Protein 1SRV (pdb70)

Radius of gyration: 13.56 Å; Cα contacts (8 Å, |Δi|>4): 336; chains: 1; bounding box: 35×34×30 Å

CATH classification: 3.50.7.10

Structure (mmCIF, N/CA/C/O backbone):
data_1SRV
#
_entry.id   1SRV
#
_cell.length_a   63.470
_cell.length_b   65.960
_cell.length_c   75.030
_cell.angle_alpha   90.00
_cell.angle_beta   90.00
_cell.angle_gamma   90.00
#
_symmetry.space_group_name_H-M   'C 2 2 21'
#
loop_
_entity.id
_entity.type
_entity.pdbx_description
1 polymer 'PROTEIN (GROEL (HSP60 CLASS))'
2 water water
#
loop_
_atom_site.group_PDB
_atom_site.id
_atom_site.type_symbol
_atom_site.label_atom_id
_atom_site.label_alt_id
_atom_site.label_comp_id
_atom_site.label_asym_id
_atom_site.label_entity_id
_atom_site.label_seq_id
_atom_site.pdbx_PDB_ins_code
_atom_site.Cartn_x
_atom_site.Cartn_y
_atom_site.Cartn_z
_atom_site.occupancy
_atom_site.B_iso_or_equiv
_atom_site.auth_seq_id
_atom_site.auth_comp_id
_atom_site.auth_asym_id
_atom_site.auth_atom_id
_atom_site.pdbx_PDB_model_num
ATOM 1 N N . GLY A 1 1 ? 12.080 3.085 40.827 1.00 43.40 192 GLY A N 1
ATOM 2 C CA . GLY A 1 1 ? 12.538 3.580 39.532 1.00 42.48 192 GLY A CA 1
ATOM 3 C C . GLY A 1 1 ? 12.174 2.622 38.449 1.00 40.55 192 GLY A C 1
ATOM 4 O O . GLY A 1 1 ? 11.895 1.458 38.716 1.00 39.35 192 GLY A O 1
ATOM 5 N N . TYR A 1 2 ? 12.027 3.075 37.203 1.00 37.53 193 TYR A N 1
ATOM 6 C CA . TYR A 1 2 ? 11.721 2.259 36.049 1.00 34.18 193 TYR A CA 1
ATOM 7 C C . TYR A 1 2 ? 13.046 2.013 35.324 1.00 38.17 193 TYR A C 1
ATOM 8 O O . TYR A 1 2 ? 13.750 2.966 34.954 1.00 41.10 193 TYR A O 1
ATOM 17 N N . GLN A 1 3 ? 13.420 0.782 35.097 1.00 32.37 194 GLN A N 1
ATOM 18 C CA . GLN A 1 3 ? 14.668 0.440 34.444 1.00 32.32 194 GLN A CA 1
ATOM 19 C C . GLN A 1 3 ? 14.421 -0.322 33.200 1.00 34.54 194 GLN A C 1
ATOM 20 O O . GLN A 1 3 ? 13.481 -1.120 33.102 1.00 38.12 194 GLN A O 1
ATOM 26 N N . PHE A 1 4 ? 15.311 -0.192 32.206 1.00 33.09 195 PHE A N 1
ATOM 27 C CA . PHE A 1 4 ? 15.296 -0.981 31.008 1.00 33.06 195 PHE A CA 1
ATOM 28 C C . PHE A 1 4 ? 16.713 -1.208 30.515 1.00 32.87 195 PHE A C 1
ATOM 29 O O . PHE A 1 4 ? 17.630 -0.463 30.811 1.00 35.62 195 PHE A O 1
ATOM 37 N N . ASP A 1 5 ? 16.933 -2.284 29.798 1.00 35.73 196 ASP A N 1
ATOM 38 C CA . ASP A 1 5 ? 18.247 -2.765 29.491 1.00 36.55 196 ASP A CA 1
ATOM 39 C C . ASP A 1 5 ? 18.829 -2.273 28.172 1.00 35.37 196 ASP A C 1
ATOM 40 O O . ASP A 1 5 ? 19.401 -3.047 27.431 1.00 37.62 196 ASP A O 1
ATOM 49 N N . LYS A 1 6 ? 18.779 -0.941 27.961 1.00 34.04 197 LYS A N 1
ATOM 50 C CA . LYS A 1 6 ? 19.538 -0.373 26.847 1.00 36.50 197 LYS A CA 1
ATOM 51 C C . LYS A 1 6 ? 20.260 0.867 27.454 1.00 31.23 197 LYS A C 1
ATOM 52 O O . LYS A 1 6 ? 19.654 1.536 28.277 1.00 33.71 197 LYS A O 1
ATOM 58 N N . GLY A 1 7 ? 21.502 1.068 27.046 1.00 31.25 198 GLY A N 1
ATOM 59 C CA . GLY A 1 7 ? 22.264 2.183 27.576 1.00 32.88 198 GLY A CA 1
ATOM 60 C C . GLY A 1 7 ? 22.520 3.281 26.532 1.00 33.87 198 GLY A C 1
ATOM 61 O O . GLY A 1 7 ? 21.829 3.228 25.516 1.00 31.70 198 GLY A O 1
ATOM 62 N N . TYR A 1 8 ? 23.534 4.103 26.816 1.00 30.18 199 TYR A N 1
ATOM 63 C CA . TYR A 1 8 ? 23.716 5.222 25.860 1.00 30.34 199 TYR A CA 1
ATOM 64 C C . TYR A 1 8 ? 24.210 4.758 24.555 1.00 30.15 199 TYR A C 1
ATOM 65 O O . TYR A 1 8 ? 24.952 3.790 24.323 1.00 30.26 199 TYR A O 1
ATOM 74 N N . ILE A 1 9 ? 23.700 5.444 23.501 1.00 28.29 200 ILE A N 1
ATOM 75 C CA . ILE A 1 9 ? 24.088 5.035 22.118 1.00 28.62 200 ILE A CA 1
ATOM 76 C C . ILE A 1 9 ? 25.549 5.402 21.848 1.00 31.90 200 ILE A C 1
ATOM 77 O O . ILE A 1 9 ? 26.183 4.695 21.055 1.00 36.30 200 ILE A O 1
ATOM 82 N N . SER A 1 10 ? 25.971 6.512 22.436 1.00 30.14 201 SER A N 1
ATOM 83 C CA . SER A 1 10 ? 27.364 6.960 22.300 1.00 33.04 201 SER A CA 1
ATOM 84 C C . SER A 1 10 ? 27.940 7.234 23.652 1.00 30.45 201 SER A C 1
ATOM 85 O O . SER A 1 10 ? 27.375 7.899 24.520 1.00 31.90 201 SER A O 1
ATOM 88 N N . PRO A 1 11 ? 29.199 6.844 23.879 1.00 35.84 202 PRO A N 1
ATOM 89 C CA . PRO A 1 11 ? 29.886 7.178 25.104 1.00 34.47 202 PRO A CA 1
ATOM 90 C C . PRO A 1 11 ? 30.216 8.638 25.201 1.00 33.43 202 PRO A C 1
ATOM 91 O O . PRO A 1 11 ? 30.440 9.126 26.338 1.00 38.22 202 PRO A O 1
ATOM 95 N N . TYR A 1 12 ? 30.037 9.444 24.125 1.00 35.23 203 TYR A N 1
ATOM 96 C CA . TYR A 1 12 ? 30.192 10.890 24.304 1.00 33.94 203 TYR A CA 1
ATOM 97 C C . TYR A 1 12 ? 29.137 11.523 25.156 1.00 34.49 203 TYR A C 1
ATOM 98 O O . TYR A 1 12 ? 29.152 12.692 25.501 1.00 38.69 203 TYR A O 1
ATOM 107 N N . PHE A 1 13 ? 28.031 10.787 25.444 1.00 30.39 204 PHE A N 1
ATOM 108 C CA . PHE A 1 13 ? 26.950 11.247 26.248 1.00 30.22 204 PHE A CA 1
ATOM 109 C C . PHE A 1 13 ? 27.267 11.165 27.775 1.00 31.09 204 PHE A C 1
ATOM 110 O O . PHE A 1 13 ? 26.486 11.677 28.529 1.00 35.23 204 PHE A O 1
ATOM 118 N N . VAL A 1 14 ? 28.346 10.464 28.072 1.00 34.28 205 VAL A N 1
ATOM 119 C CA . VAL A 1 14 ? 28.686 10.409 29.542 1.00 36.42 205 VAL A CA 1
ATOM 120 C C . VAL A 1 14 ? 28.910 11.768 30.085 1.00 38.65 205 VAL A C 1
ATOM 121 O O . VAL A 1 14 ? 29.441 12.671 29.454 1.00 40.00 205 VAL A O 1
ATOM 125 N N . THR A 1 15 ? 28.563 11.959 31.321 1.00 35.60 206 THR A N 1
ATOM 126 C CA . THR A 1 15 ? 28.587 13.168 32.134 1.00 42.57 206 THR A CA 1
ATOM 127 C C . THR A 1 15 ? 29.601 13.006 33.298 1.00 45.43 206 THR A C 1
ATOM 128 O O . THR A 1 15 ? 30.119 14.035 33.741 1.00 46.41 206 THR A O 1
ATOM 132 N N . ASN A 1 16 ? 29.867 11.778 33.667 1.00 45.37 207 ASN A N 1
ATOM 133 C CA . ASN A 1 16 ? 30.801 11.406 34.746 1.00 47.78 207 ASN A CA 1
ATOM 134 C C . ASN A 1 16 ? 31.654 10.242 34.281 1.00 44.05 207 ASN A C 1
ATOM 135 O O . ASN A 1 16 ? 31.385 9.050 34.173 1.00 49.99 207 ASN A O 1
ATOM 140 N N . PRO A 1 17 ? 32.808 10.624 33.768 1.00 51.47 208 PRO A N 1
ATOM 141 C CA . PRO A 1 17 ? 33.823 9.690 33.311 1.00 55.83 208 PRO A CA 1
ATOM 142 C C . PRO A 1 17 ? 34.403 8.899 34.491 1.00 59.43 208 PRO A C 1
ATOM 143 O O . PRO A 1 17 ? 34.983 7.863 34.162 1.00 63.28 208 PRO A O 1
ATOM 147 N N . GLU A 1 18 ? 34.073 9.228 35.748 1.00 62.67 209 GLU A N 1
ATOM 148 C CA . GLU A 1 18 ? 34.648 8.365 36.805 1.00 67.51 209 GLU A CA 1
ATOM 149 C C . GLU A 1 18 ? 33.822 7.072 36.719 1.00 66.09 209 GLU A C 1
ATOM 150 O O . GLU A 1 18 ? 34.345 5.984 36.529 1.00 65.59 209 GLU A O 1
ATOM 156 N N . THR A 1 19 ? 32.515 7.289 36.745 1.00 62.87 210 THR A N 1
ATOM 157 C CA . THR A 1 19 ? 31.492 6.264 36.685 1.00 60.38 210 THR A CA 1
ATOM 158 C C . THR A 1 19 ? 31.098 5.814 35.284 1.00 55.01 210 THR A C 1
ATOM 159 O O . THR A 1 19 ? 30.585 4.695 35.097 1.00 51.74 210 THR A O 1
ATOM 163 N N . MET A 1 20 ? 31.481 6.541 34.248 1.00 46.78 211 MET A N 1
ATOM 164 C CA . MET A 1 20 ? 31.075 6.217 32.879 1.00 46.72 211 MET A CA 1
ATOM 165 C C . MET A 1 20 ? 29.543 6.176 32.792 1.00 40.95 211 MET A C 1
ATOM 166 O O . MET A 1 20 ? 28.957 5.271 32.217 1.00 45.14 211 MET A O 1
ATOM 171 N N . GLU A 1 21 ? 28.888 7.100 33.483 1.00 42.69 212 GLU A N 1
ATOM 172 C CA . GLU A 1 21 ? 27.451 7.220 33.482 1.00 40.44 212 GLU A CA 1
ATOM 173 C C . GLU A 1 21 ? 27.042 8.591 32.918 1.00 39.68 212 GLU A C 1
ATOM 174 O O . GLU A 1 21 ? 27.795 9.555 32.994 1.00 41.39 212 GLU A O 1
ATOM 180 N N . ALA A 1 22 ? 25.831 8.668 32.435 1.00 36.30 213 ALA A N 1
ATOM 181 C CA . ALA A 1 22 ? 25.206 9.956 32.156 1.00 37.33 213 ALA A CA 1
ATOM 182 C C . ALA A 1 22 ? 24.091 10.156 33.135 1.00 37.86 213 ALA A C 1
ATOM 183 O O . ALA A 1 22 ? 23.234 9.269 33.261 1.00 40.95 213 ALA A O 1
ATOM 185 N N . VAL A 1 23 ? 24.067 11.242 33.866 1.00 35.31 214 VAL A N 1
ATOM 186 C CA . VAL A 1 23 ? 23.056 11.590 34.811 1.00 37.62 214 VAL A CA 1
ATOM 187 C C . VAL A 1 23 ? 22.415 12.909 34.475 1.00 38.95 214 VAL A C 1
ATOM 188 O O . VAL A 1 23 ? 23.069 13.922 34.189 1.00 40.01 214 VAL A O 1
ATOM 192 N N . LEU A 1 24 ? 21.140 12.850 34.148 1.00 37.53 215 LEU A N 1
ATOM 193 C CA . LEU A 1 24 ? 20.361 14.000 33.723 1.00 39.08 215 LEU A CA 1
ATOM 194 C C . LEU A 1 24 ? 19.355 14.284 34.835 1.00 39.69 215 LEU A C 1
ATOM 195 O O . LEU A 1 24 ? 18.598 13.388 35.223 1.00 42.16 215 LEU A O 1
ATOM 204 N N . GLU A 1 25 ? 19.351 15.522 35.298 1.00 38.36 216 GLU A N 1
ATOM 205 C CA . GLU A 1 25 ? 18.304 15.885 36.268 1.00 39.19 216 GLU A CA 1
ATOM 206 C C . GLU A 1 25 ? 17.332 16.870 35.698 1.00 35.38 216 GLU A C 1
ATOM 207 O O . GLU A 1 25 ? 17.628 17.842 34.938 1.00 38.96 216 GLU A O 1
ATOM 213 N N . ASP A 1 26 ? 16.074 16.714 36.043 1.00 35.81 217 ASP A N 1
ATOM 214 C CA . ASP A 1 26 ? 14.899 17.452 35.692 1.00 39.08 217 ASP A CA 1
ATOM 215 C C . ASP A 1 26 ? 14.794 17.519 34.159 1.00 40.81 217 ASP A C 1
ATOM 216 O O . ASP A 1 26 ? 14.740 18.540 33.498 1.00 38.11 217 ASP A O 1
ATOM 221 N N . ALA A 1 27 ? 14.910 16.299 33.622 1.00 36.25 218 ALA A N 1
ATOM 222 C CA . ALA A 1 27 ? 15.005 16.112 32.171 1.00 33.71 218 ALA A CA 1
ATOM 223 C C . ALA A 1 27 ? 13.687 15.957 31.445 1.00 34.35 218 ALA A C 1
ATOM 224 O O . ALA A 1 27 ? 12.678 15.498 31.997 1.00 37.64 218 ALA A O 1
ATOM 226 N N . PHE A 1 28 ? 13.632 16.415 30.204 1.00 30.42 219 PHE A N 1
ATOM 227 C CA . PHE A 1 28 ? 12.513 16.095 29.325 1.00 28.82 219 PHE A CA 1
ATOM 228 C C . PHE A 1 28 ? 12.860 14.722 28.690 1.00 28.29 219 PHE A C 1
ATOM 229 O O . PHE A 1 28 ? 14.038 14.462 28.510 1.00 32.27 219 PHE A O 1
ATOM 237 N N . ILE A 1 29 ? 11.808 14.062 28.253 1.00 28.30 220 ILE A N 1
ATOM 238 C CA . ILE A 1 29 ? 11.911 12.729 27.655 1.00 28.81 220 ILE A CA 1
ATOM 239 C C . ILE A 1 29 ? 11.134 12.732 26.345 1.00 26.17 220 ILE A C 1
ATOM 240 O O . ILE A 1 29 ? 9.922 12.914 26.273 1.00 29.57 220 ILE A O 1
ATOM 245 N N . LEU A 1 30 ? 11.900 12.515 25.239 1.00 24.52 221 LEU A N 1
ATOM 246 C CA . LEU A 1 30 ? 11.288 12.440 23.897 1.00 24.76 221 LEU A CA 1
ATOM 247 C C . LEU A 1 30 ? 11.211 10.959 23.562 1.00 26.95 221 LEU A C 1
ATOM 248 O O . LEU A 1 30 ? 12.254 10.329 23.498 1.00 26.17 221 LEU A O 1
ATOM 253 N N . ILE A 1 31 ? 10.059 10.430 23.238 1.00 25.66 222 ILE A N 1
ATOM 254 C CA . ILE A 1 31 ? 9.849 9.007 22.982 1.00 24.58 222 ILE A CA 1
ATOM 255 C C . ILE A 1 31 ? 9.358 8.861 21.537 1.00 28.56 222 ILE A C 1
ATOM 256 O O . ILE A 1 31 ? 8.282 9.344 21.175 1.00 29.51 222 ILE A O 1
ATOM 261 N N . VAL A 1 32 ? 10.208 8.338 20.721 1.00 28.03 223 VAL A N 1
ATOM 262 C CA . VAL A 1 32 ? 9.994 8.296 19.263 1.00 31.19 223 VAL A CA 1
ATOM 263 C C . VAL A 1 32 ? 10.012 6.877 18.790 1.00 33.61 223 VAL A C 1
ATOM 264 O O . VAL A 1 32 ? 10.963 6.084 19.030 1.00 32.21 223 VAL A O 1
ATOM 271 N N . GLU A 1 33 ? 8.958 6.455 18.044 1.00 28.82 224 GLU A N 1
ATOM 272 C CA . GLU A 1 33 ? 8.952 5.041 17.694 1.00 28.88 224 GLU A CA 1
ATOM 273 C C . GLU A 1 33 ? 9.932 4.743 16.598 1.00 37.61 224 GLU A C 1
ATOM 274 O O . GLU A 1 33 ? 10.593 3.661 16.633 1.00 44.48 224 GLU A O 1
ATOM 285 N N . LYS A 1 34 ? 10.186 5.574 15.645 1.00 34.05 225 LYS A N 1
ATOM 286 C CA . LYS A 1 34 ? 11.052 5.390 14.490 1.00 34.81 225 LYS A CA 1
ATOM 287 C C . LYS A 1 34 ? 12.533 5.600 14.633 1.00 39.44 225 LYS A C 1
ATOM 288 O O . LYS A 1 34 ? 12.988 5.951 15.726 1.00 35.45 225 LYS A O 1
ATOM 294 N N . LYS A 1 35 ? 13.267 5.228 13.553 1.00 32.90 226 LYS A N 1
ATOM 295 C CA . LYS A 1 35 ? 14.695 5.459 13.551 1.00 34.84 226 LYS A CA 1
ATOM 296 C C . LYS A 1 35 ? 14.959 6.909 13.192 1.00 39.13 226 LYS A C 1
ATOM 297 O O . LYS A 1 35 ? 14.358 7.423 12.245 1.00 40.37 226 LYS A O 1
ATOM 303 N N . VAL A 1 36 ? 15.764 7.623 13.946 1.00 33.07 227 VAL A N 1
ATOM 304 C CA . VAL A 1 36 ? 16.037 9.011 13.623 1.00 33.29 227 VAL A CA 1
ATOM 305 C C . VAL A 1 36 ? 17.402 9.128 12.930 1.00 36.11 227 VAL A C 1
ATOM 306 O O . VAL A 1 36 ? 18.397 8.917 13.554 1.00 33.97 227 VAL A O 1
ATOM 310 N N . SER A 1 37 ? 17.426 9.663 11.708 1.00 36.90 228 SER A N 1
ATOM 311 C CA . SER A 1 37 ? 18.623 9.711 10.907 1.00 37.33 228 SER A CA 1
ATOM 312 C C . SER A 1 37 ? 18.887 11.096 10.303 1.00 44.19 228 SER A C 1
ATOM 313 O O . SER A 1 37 ? 19.989 11.608 10.257 1.00 43.41 228 SER A O 1
ATOM 316 N N . ASN A 1 38 ? 17.798 11.774 9.992 1.00 44.13 229 ASN A N 1
ATOM 317 C CA . ASN A 1 38 ? 17.886 13.085 9.362 1.00 44.37 229 ASN A CA 1
ATOM 318 C C . ASN A 1 38 ? 17.767 14.169 10.396 1.00 42.21 229 ASN A C 1
ATOM 319 O O . ASN A 1 38 ? 16.717 14.277 11.042 1.00 45.47 229 ASN A O 1
ATOM 324 N N . VAL A 1 39 ? 18.717 15.055 10.433 1.00 39.46 230 VAL A N 1
ATOM 325 C CA . VAL A 1 39 ? 18.789 16.203 11.305 1.00 40.46 230 VAL A CA 1
ATOM 326 C C . VAL A 1 39 ? 17.568 17.066 11.245 1.00 37.97 230 VAL A C 1
ATOM 327 O O . VAL A 1 39 ? 17.100 17.684 12.197 1.00 38.36 230 VAL A O 1
ATOM 331 N N . ARG A 1 40 ? 17.083 17.283 9.988 1.00 37.48 231 ARG A N 1
ATOM 332 C CA . ARG A 1 40 ? 15.992 18.237 9.816 1.00 38.29 231 ARG A CA 1
ATOM 333 C C . ARG A 1 40 ? 14.717 17.957 10.586 1.00 36.11 231 ARG A C 1
ATOM 334 O O . ARG A 1 40 ? 14.107 18.885 11.087 1.00 38.53 231 ARG A O 1
ATOM 342 N N . GLU A 1 41 ? 14.317 16.705 10.755 1.00 38.38 232 GLU A N 1
ATOM 343 C CA . GLU A 1 41 ? 13.105 16.508 11.552 1.00 42.68 232 GLU A CA 1
ATOM 344 C C . GLU A 1 41 ? 13.372 16.526 13.059 1.00 37.54 232 GLU A C 1
ATOM 345 O O . GLU A 1 41 ? 12.361 16.677 13.736 1.00 40.39 232 GLU A O 1
ATOM 351 N N . LEU A 1 42 ? 14.602 16.565 13.495 1.00 34.83 233 LEU A N 1
ATOM 352 C CA . LEU A 1 42 ? 14.886 16.712 14.941 1.00 34.30 233 LEU A CA 1
ATOM 353 C C . LEU A 1 42 ? 15.101 18.136 15.372 1.00 38.03 233 LEU A C 1
ATOM 354 O O . LEU A 1 42 ? 14.822 18.504 16.524 1.00 35.02 233 LEU A O 1
ATOM 363 N N . LEU A 1 43 ? 15.599 19.038 14.462 1.00 35.97 234 LEU A N 1
ATOM 364 C CA . LEU A 1 43 ? 15.819 20.405 14.858 1.00 36.49 234 LEU A CA 1
ATOM 365 C C . LEU A 1 43 ? 14.734 21.151 15.568 1.00 36.10 234 LEU A C 1
ATOM 366 O O . LEU A 1 43 ? 15.012 21.821 16.590 1.00 36.50 234 LEU A O 1
ATOM 371 N N . PRO A 1 44 ? 13.465 21.115 15.178 1.00 36.71 235 PRO A N 1
ATOM 372 C CA . PRO A 1 44 ? 12.389 21.857 15.769 1.00 34.01 235 PRO A CA 1
ATOM 373 C C . PRO A 1 44 ? 12.258 21.602 17.255 1.00 36.92 235 PRO A C 1
ATOM 374 O O . PRO A 1 44 ? 12.125 22.506 18.077 1.00 37.67 235 PRO A O 1
ATOM 378 N N . ILE A 1 45 ? 12.238 20.293 17.601 1.00 36.53 236 ILE A N 1
ATOM 379 C CA . ILE A 1 45 ? 12.080 19.977 19.043 1.00 32.36 236 ILE A CA 1
ATOM 380 C C . ILE A 1 45 ? 13.384 20.322 19.733 1.00 32.08 236 ILE A C 1
ATOM 381 O O . ILE A 1 45 ? 13.292 20.805 20.882 1.00 35.63 236 ILE A O 1
ATOM 386 N N . LEU A 1 46 ? 14.576 20.145 19.213 1.00 32.88 237 LEU A N 1
ATOM 387 C CA . LEU A 1 46 ? 15.823 20.577 19.860 1.00 32.01 237 LEU A CA 1
ATOM 388 C C . LEU A 1 46 ? 15.886 22.082 20.120 1.00 34.94 237 LEU A C 1
ATOM 389 O O . LEU A 1 46 ? 16.320 22.558 21.191 1.00 37.88 237 LEU A O 1
ATOM 394 N N . GLU A 1 47 ? 15.386 22.874 19.166 1.00 34.59 238 GLU A N 1
ATOM 395 C CA . GLU A 1 47 ? 15.306 24.324 19.359 1.00 39.36 238 GLU A CA 1
ATOM 396 C C . GLU A 1 47 ? 14.458 24.699 20.555 1.00 39.04 238 GLU A C 1
ATOM 397 O O . GLU A 1 47 ? 14.761 25.553 21.394 1.00 41.75 238 GLU A O 1
ATOM 403 N N . GLN A 1 48 ? 13.324 24.021 20.667 1.00 36.44 239 GLN A N 1
ATOM 404 C CA . GLN A 1 48 ? 12.370 24.278 21.765 1.00 36.12 239 GLN A CA 1
ATOM 405 C C . GLN A 1 48 ? 12.981 23.911 23.097 1.00 39.34 239 GLN A C 1
ATOM 406 O O . GLN A 1 48 ? 12.794 24.636 24.078 1.00 41.11 239 GLN A O 1
ATOM 412 N N . VAL A 1 49 ? 13.707 22.760 23.116 1.00 35.92 240 VAL A N 1
ATOM 413 C CA . VAL A 1 49 ? 14.255 22.399 24.421 1.00 34.68 240 VAL A CA 1
ATOM 414 C C . VAL A 1 49 ? 15.456 23.292 24.762 1.00 33.70 240 VAL A C 1
ATOM 415 O O . VAL A 1 49 ? 15.706 23.495 25.933 1.00 37.29 240 VAL A O 1
ATOM 419 N N . ALA A 1 50 ? 16.236 23.633 23.725 1.00 37.07 241 ALA A N 1
ATOM 420 C CA . ALA A 1 50 ? 17.402 24.497 23.974 1.00 39.95 241 ALA A CA 1
ATOM 421 C C . ALA A 1 50 ? 16.958 25.771 24.712 1.00 43.01 241 ALA A C 1
ATOM 422 O O . ALA A 1 50 ? 17.743 26.228 25.535 1.00 47.57 241 ALA A O 1
ATOM 424 N N . GLN A 1 51 ? 15.796 26.314 24.383 1.00 42.83 242 GLN A N 1
ATOM 425 C CA . GLN A 1 51 ? 15.506 27.603 25.076 1.00 48.61 242 GLN A CA 1
ATOM 426 C C . GLN A 1 51 ? 15.142 27.401 26.521 1.00 47.63 242 GLN A C 1
ATOM 427 O O . GLN A 1 51 ? 15.039 28.369 27.300 1.00 49.13 242 GLN A O 1
ATOM 433 N N . THR A 1 52 ? 14.847 26.178 26.962 1.00 40.96 243 THR A N 1
ATOM 434 C CA . THR A 1 52 ? 14.449 25.877 28.311 1.00 38.88 243 THR A CA 1
ATOM 435 C C . THR A 1 52 ? 15.669 25.688 29.168 1.00 40.83 243 THR A C 1
ATOM 436 O O . THR A 1 52 ? 15.502 25.782 30.391 1.00 44.37 243 THR A O 1
ATOM 440 N N . GLY A 1 53 ? 16.828 25.388 28.622 1.00 43.48 244 GLY A N 1
ATOM 441 C CA . GLY A 1 53 ? 17.990 25.027 29.402 1.00 44.75 244 GLY A CA 1
ATOM 442 C C . GLY A 1 53 ? 17.981 23.705 30.145 1.00 44.78 244 GLY A C 1
ATOM 443 O O . GLY A 1 53 ? 18.825 23.438 31.021 1.00 47.50 244 GLY A O 1
ATOM 444 N N . LYS A 1 54 ? 16.968 22.884 29.934 1.00 38.09 245 LYS A N 1
ATOM 445 C CA . LYS A 1 54 ? 16.882 21.588 30.648 1.00 39.22 245 LYS A CA 1
ATOM 446 C C . LYS A 1 54 ? 17.379 20.461 29.735 1.00 35.38 245 LYS A C 1
ATOM 447 O O . LYS A 1 54 ? 17.500 20.644 28.527 1.00 36.52 245 LYS A O 1
ATOM 453 N N . PRO A 1 55 ? 17.777 19.382 30.362 1.00 35.83 246 PRO A N 1
ATOM 454 C CA . PRO A 1 55 ? 18.381 18.233 29.670 1.00 30.87 246 PRO A CA 1
ATOM 455 C C . PRO A 1 55 ? 17.234 17.565 28.931 1.00 29.23 246 PRO A C 1
ATOM 456 O O . PRO A 1 55 ? 16.064 17.603 29.277 1.00 33.17 246 PRO A O 1
ATOM 460 N N . LEU A 1 56 ? 17.711 16.688 28.034 1.00 28.04 247 LEU A N 1
ATOM 461 C CA . LEU A 1 56 ? 16.783 15.895 27.208 1.00 28.46 247 LEU A CA 1
ATOM 462 C C . LEU A 1 56 ? 17.380 14.509 26.997 1.00 26.96 247 LEU A C 1
ATOM 463 O O . LEU A 1 56 ? 18.509 14.312 26.581 1.00 29.46 247 LEU A O 1
ATOM 468 N N . LEU A 1 57 ? 16.481 13.524 27.241 1.00 25.78 248 LEU A N 1
ATOM 469 C CA . LEU A 1 57 ? 16.723 12.150 26.875 1.00 24.40 248 LEU A CA 1
ATOM 470 C C . LEU A 1 57 ? 15.838 11.808 25.668 1.00 26.65 248 LEU A C 1
ATOM 471 O O . LEU A 1 57 ? 14.632 12.014 25.684 1.00 26.41 248 LEU A O 1
ATOM 476 N N . ILE A 1 58 ? 16.511 11.285 24.640 1.00 26.21 249 ILE A N 1
ATOM 477 C CA . ILE A 1 58 ? 15.755 10.778 23.477 1.00 24.88 249 ILE A CA 1
ATOM 478 C C . ILE A 1 58 ? 15.809 9.252 23.538 1.00 23.86 249 ILE A C 1
ATOM 479 O O . ILE A 1 58 ? 16.889 8.657 23.546 1.00 26.43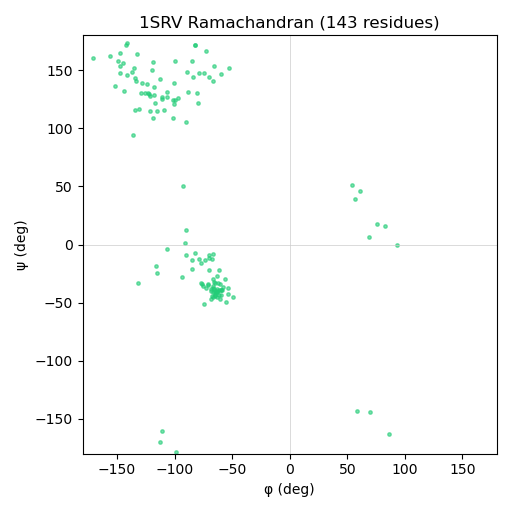 249 ILE A O 1
ATOM 484 N N . ILE A 1 59 ? 14.634 8.636 23.395 1.00 22.62 250 ILE A N 1
ATOM 485 C CA . ILE A 1 59 ? 14.522 7.180 23.266 1.00 24.04 250 ILE A CA 1
ATOM 486 C C . ILE A 1 59 ? 13.932 6.978 21.873 1.00 27.43 250 ILE A C 1
ATOM 487 O O . ILE A 1 59 ? 12.882 7.576 21.583 1.00 28.84 250 ILE A O 1
ATOM 492 N N . ALA A 1 60 ? 14.635 6.251 21.021 1.00 28.12 251 ALA A N 1
ATOM 493 C CA . ALA A 1 60 ? 14.131 6.033 19.661 1.00 27.26 251 ALA A CA 1
ATOM 494 C C . ALA A 1 60 ? 14.446 4.627 19.232 1.00 29.42 251 ALA A C 1
ATOM 495 O O . ALA A 1 60 ? 15.282 4.000 19.867 1.00 28.19 251 ALA A O 1
ATOM 497 N N . GLU A 1 61 ? 13.920 4.151 18.056 1.00 30.66 252 GLU A N 1
ATOM 498 C CA . GLU A 1 61 ? 14.387 2.825 17.635 1.00 28.18 252 GLU A CA 1
ATOM 499 C C . GLU A 1 61 ? 15.885 2.819 17.417 1.00 28.87 252 GLU A C 1
ATOM 500 O O . GLU A 1 61 ? 16.569 1.858 17.769 1.00 32.12 252 GLU A O 1
ATOM 506 N N . ASP A 1 62 ? 16.445 3.953 16.934 1.00 29.39 253 ASP A N 1
ATOM 507 C CA . ASP A 1 62 ? 17.862 4.167 16.821 1.00 30.18 253 ASP A CA 1
ATOM 508 C C . ASP A 1 62 ? 18.057 5.652 16.452 1.00 28.88 253 ASP A C 1
ATOM 509 O O . ASP A 1 62 ? 17.093 6.325 16.031 1.00 30.75 253 ASP A O 1
ATOM 514 N N . VAL A 1 63 ? 19.241 6.136 16.690 1.00 30.65 254 VAL A N 1
ATOM 515 C CA . VAL A 1 63 ? 19.604 7.494 16.333 1.00 28.48 254 VAL A CA 1
ATOM 516 C C . VAL A 1 63 ? 20.994 7.371 15.658 1.00 30.52 254 VAL A C 1
ATOM 517 O O . VAL A 1 63 ? 21.916 6.761 16.218 1.00 34.04 254 VAL A O 1
ATOM 521 N N . GLU A 1 64 ? 20.999 7.731 14.391 1.00 31.47 255 GLU A N 1
ATOM 522 C CA . GLU A 1 64 ? 22.211 7.465 13.623 1.00 33.45 255 GLU A CA 1
ATOM 523 C C . GLU A 1 64 ? 22.520 8.593 12.655 1.00 33.62 255 GLU A C 1
ATOM 524 O O . GLU A 1 64 ? 21.876 9.648 12.640 1.00 34.07 255 GLU A O 1
ATOM 530 N N . GLY A 1 65 ? 23.710 8.444 12.030 1.00 35.72 256 GLY A N 1
ATOM 531 C CA . GLY A 1 65 ? 23.951 9.427 10.970 1.00 37.98 256 GLY A CA 1
ATOM 532 C C . GLY A 1 65 ? 24.179 10.827 11.441 1.00 36.77 256 GLY A C 1
ATOM 533 O O . GLY A 1 65 ? 24.751 11.110 12.516 1.00 35.86 256 GLY A O 1
ATOM 534 N N . GLU A 1 66 ? 23.685 11.780 10.661 1.00 37.34 257 GLU A N 1
ATOM 535 C CA . GLU A 1 66 ? 23.819 13.184 10.924 1.00 35.47 257 GLU A CA 1
ATOM 536 C C . GLU A 1 66 ? 23.063 13.578 12.189 1.00 35.89 257 GLU A C 1
ATOM 537 O O . GLU A 1 66 ? 23.527 14.493 12.870 1.00 34.66 257 GLU A O 1
ATOM 543 N N . ALA A 1 67 ? 21.947 12.896 12.485 1.00 31.87 258 ALA A N 1
ATOM 544 C CA . ALA A 1 67 ? 21.233 13.268 13.695 1.00 29.50 258 ALA A CA 1
ATOM 545 C C . ALA A 1 67 ? 22.116 12.909 14.934 1.00 27.41 258 ALA A C 1
ATOM 546 O O . ALA A 1 67 ? 22.156 13.744 15.840 1.00 30.60 258 ALA A O 1
ATOM 548 N N . LEU A 1 68 ? 22.752 11.769 14.872 1.00 30.57 259 LEU A N 1
ATOM 549 C CA . LEU A 1 68 ? 23.621 11.377 16.010 1.00 31.72 259 LEU A CA 1
ATOM 550 C C . LEU A 1 68 ? 24.795 12.331 16.144 1.00 32.98 259 LEU A C 1
ATOM 551 O O . LEU A 1 68 ? 25.119 12.806 17.213 1.00 29.33 259 LEU A O 1
ATOM 556 N N . ALA A 1 69 ? 25.422 12.677 14.986 1.00 29.85 260 ALA A N 1
ATOM 557 C CA . ALA A 1 69 ? 26.575 13.566 14.993 1.00 32.86 260 ALA A CA 1
ATOM 558 C C . ALA A 1 69 ? 26.197 14.899 15.597 1.00 31.87 260 ALA A C 1
ATOM 559 O O . ALA A 1 69 ? 26.975 15.501 16.320 1.00 31.82 260 ALA A O 1
ATOM 561 N N . THR A 1 70 ? 25.000 15.392 15.289 1.00 28.86 261 THR A N 1
ATOM 562 C CA . THR A 1 70 ? 24.510 16.640 15.802 1.00 29.00 261 THR A CA 1
ATOM 563 C C . THR A 1 70 ? 24.350 16.631 17.329 1.00 28.86 261 THR A C 1
ATOM 5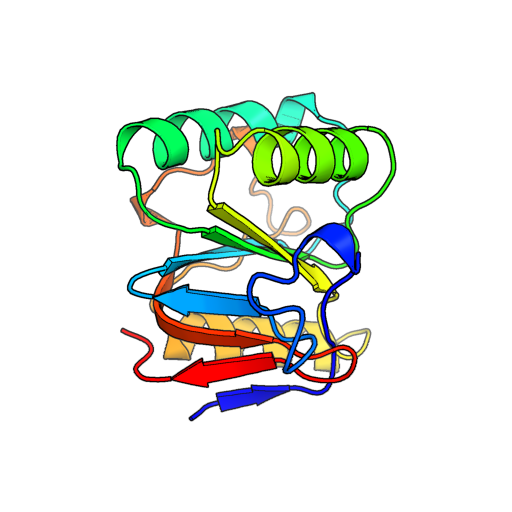64 O O . THR A 1 70 ? 24.659 17.596 18.029 1.00 29.93 261 THR A O 1
ATOM 568 N N . LEU A 1 71 ? 23.848 15.491 17.770 1.00 27.69 262 LEU A N 1
ATOM 569 C CA . LEU A 1 71 ? 23.688 15.348 19.249 1.00 28.14 262 LEU A CA 1
ATOM 570 C C . LEU A 1 71 ? 25.057 15.350 19.952 1.00 27.38 262 LEU A C 1
ATOM 571 O O . LEU A 1 71 ? 25.236 16.039 20.956 1.00 29.71 262 LEU A O 1
ATOM 576 N N . VAL A 1 72 ? 26.015 14.596 19.358 1.00 28.27 263 VAL A N 1
ATOM 577 C CA . VAL A 1 72 ? 27.377 14.493 19.948 1.00 27.22 263 VAL A CA 1
ATOM 578 C C . VAL A 1 72 ? 28.085 15.844 19.971 1.00 27.28 263 VAL A C 1
ATOM 579 O O . VAL A 1 72 ? 28.548 16.259 21.037 1.00 31.28 263 VAL A O 1
ATOM 583 N N . VAL A 1 73 ? 28.010 16.594 18.858 1.00 29.46 264 VAL A N 1
ATOM 584 C CA . VAL A 1 73 ? 28.751 17.872 18.868 1.00 30.77 264 VAL A CA 1
ATOM 585 C C . VAL A 1 73 ? 28.179 18.864 19.794 1.00 30.89 264 VAL A C 1
ATOM 586 O O . VAL A 1 73 ? 28.866 19.546 20.603 1.00 30.96 264 VAL A O 1
ATOM 590 N N . ASN A 1 74 ? 26.834 18.956 19.927 1.00 30.32 265 ASN A N 1
ATOM 591 C CA . ASN A 1 74 ? 26.167 19.840 20.842 1.00 29.60 265 ASN A CA 1
ATOM 592 C C . ASN A 1 74 ? 26.402 19.484 22.325 1.00 31.06 265 ASN A C 1
ATOM 593 O O . ASN A 1 74 ? 26.638 20.372 23.152 1.00 30.99 265 ASN A O 1
ATOM 598 N N . LYS A 1 75 ? 26.465 18.213 22.655 1.00 29.31 266 LYS A N 1
ATOM 599 C CA . LYS A 1 75 ? 26.791 17.758 24.005 1.00 30.78 266 LYS A CA 1
ATOM 600 C C . LYS A 1 75 ? 28.271 18.094 24.305 1.00 30.56 266 LYS A C 1
ATOM 601 O O . LYS A 1 75 ? 28.492 18.692 25.377 1.00 34.02 266 LYS A O 1
ATOM 607 N N . LEU A 1 76 ? 29.173 17.808 23.414 1.00 30.50 267 LEU A N 1
ATOM 608 C CA . LEU A 1 76 ? 30.604 18.036 23.662 1.00 32.06 267 LEU A CA 1
ATOM 609 C C . LEU A 1 76 ? 30.868 19.537 23.776 1.00 38.79 267 LEU A C 1
ATOM 610 O O . LEU A 1 76 ? 31.777 19.883 24.496 1.00 35.22 267 LEU A O 1
ATOM 615 N N . ARG A 1 77 ? 30.171 20.354 23.013 1.00 32.78 268 ARG A N 1
ATOM 616 C CA . ARG A 1 77 ? 30.330 21.822 23.110 1.00 31.85 268 ARG A CA 1
ATOM 617 C C . ARG A 1 77 ? 29.653 22.439 24.291 1.00 37.64 268 ARG A C 1
ATOM 618 O O . ARG A 1 77 ? 29.720 23.656 24.450 1.00 42.11 268 ARG A O 1
ATOM 626 N N . GLY A 1 78 ? 28.737 21.754 24.950 1.00 33.09 269 GLY A N 1
ATOM 627 C CA . GLY A 1 78 ? 27.970 22.206 26.069 1.00 37.00 269 GLY A CA 1
ATOM 628 C C . GLY A 1 78 ? 26.748 23.026 25.742 1.00 39.90 269 GLY A C 1
ATOM 629 O O . GLY A 1 78 ? 26.161 23.649 26.629 1.00 41.87 269 GLY A O 1
ATOM 630 N N . THR A 1 79 ? 26.289 22.997 24.497 1.00 34.43 270 THR A N 1
ATOM 631 C CA . THR A 1 79 ? 25.158 23.679 23.957 1.00 35.18 270 THR A CA 1
ATOM 632 C C . THR A 1 79 ? 23.850 23.039 24.329 1.00 39.80 270 THR A C 1
ATOM 633 O O . THR A 1 79 ? 22.784 23.630 24.394 1.00 41.11 270 THR A O 1
ATOM 637 N N . LEU A 1 80 ? 23.879 21.689 24.464 1.00 34.65 271 LEU A N 1
ATOM 638 C CA . LEU A 1 80 ? 22.704 20.993 24.940 1.00 37.15 271 LEU A CA 1
ATOM 639 C C . LEU A 1 80 ? 23.143 19.861 25.882 1.00 34.15 271 LEU A C 1
ATOM 640 O O . LEU A 1 80 ? 24.163 19.221 25.588 1.00 38.41 271 LEU A O 1
ATOM 645 N N . SER A 1 81 ? 22.327 19.614 26.867 1.00 33.22 272 SER A N 1
ATOM 646 C CA . SER A 1 81 ? 22.617 18.460 27.715 1.00 31.20 272 SER A CA 1
ATOM 647 C C . SER A 1 81 ? 21.640 17.386 27.216 1.00 32.37 272 SER A C 1
ATOM 648 O O . SER A 1 81 ? 20.465 17.477 27.474 1.00 34.39 272 SER A O 1
ATOM 651 N N . VAL A 1 82 ? 22.205 16.412 26.567 1.00 30.24 273 VAL A N 1
ATOM 652 C CA . VAL A 1 82 ? 21.326 15.447 25.860 1.00 29.54 273 VAL A CA 1
ATOM 653 C C . VAL A 1 82 ? 21.992 14.100 25.971 1.00 29.76 273 VAL A C 1
ATOM 654 O O . VAL A 1 82 ? 23.207 13.911 25.894 1.00 29.15 273 VAL A O 1
ATOM 658 N N . ALA A 1 83 ? 21.137 13.058 25.843 1.00 26.04 274 ALA A N 1
ATOM 659 C CA . ALA A 1 83 ? 21.600 11.731 25.676 1.00 26.23 274 ALA A CA 1
ATOM 660 C C . ALA A 1 83 ? 20.533 10.997 24.810 1.00 25.39 274 ALA A C 1
ATOM 661 O O . ALA A 1 83 ? 19.387 11.429 24.789 1.00 28.51 274 ALA A O 1
ATOM 663 N N . ALA A 1 84 ? 20.990 9.944 24.184 1.00 26.69 275 ALA A N 1
ATOM 664 C CA . ALA A 1 84 ? 20.033 9.135 23.418 1.00 25.87 275 ALA A CA 1
ATOM 665 C C . ALA A 1 84 ? 20.252 7.678 23.710 1.00 26.14 275 ALA A C 1
ATOM 666 O O . ALA A 1 84 ? 21.420 7.277 23.839 1.00 28.35 275 ALA A O 1
ATOM 668 N N . VAL A 1 85 ? 19.185 6.909 23.764 1.00 25.14 276 VAL A N 1
ATOM 669 C CA . VAL A 1 85 ? 19.254 5.498 23.989 1.00 24.93 276 VAL A CA 1
ATOM 670 C C . VAL A 1 85 ? 18.343 4.797 23.024 1.00 26.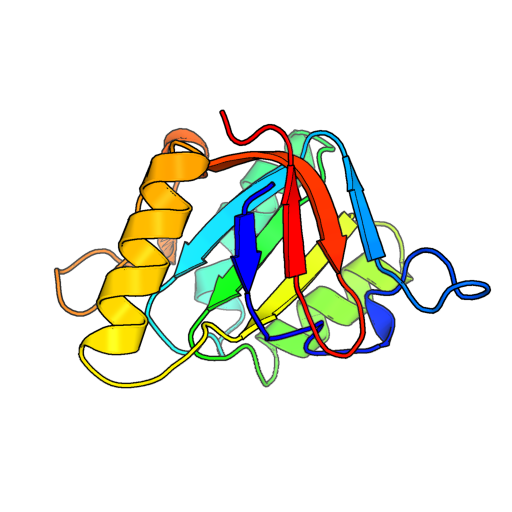39 276 VAL A C 1
ATOM 671 O O . VAL A 1 85 ? 17.266 5.328 22.734 1.00 26.18 276 VAL A O 1
ATOM 678 N N . LYS A 1 86 ? 18.679 3.545 22.684 1.00 27.24 277 LYS A N 1
ATOM 679 C CA . LYS A 1 86 ? 17.729 2.785 21.859 1.00 28.10 277 LYS A CA 1
ATOM 680 C C . LYS A 1 86 ? 16.584 2.225 22.664 1.00 30.34 277 LYS A C 1
ATOM 681 O O . LYS A 1 86 ? 16.627 1.913 23.849 1.00 32.29 277 LYS A O 1
ATOM 687 N N . ALA A 1 87 ? 15.416 2.153 22.001 1.00 29.36 278 ALA A N 1
ATOM 688 C CA . ALA A 1 87 ? 14.247 1.551 22.601 1.00 31.20 278 ALA A CA 1
ATOM 689 C C . ALA A 1 87 ? 14.511 0.061 22.770 1.00 32.00 278 ALA A C 1
ATOM 690 O O . ALA A 1 87 ? 15.050 -0.598 21.859 1.00 34.15 278 ALA A O 1
ATOM 692 N N . PRO A 1 88 ? 14.065 -0.462 23.880 1.00 33.39 279 PRO A N 1
ATOM 693 C CA . PRO A 1 88 ? 14.226 -1.861 24.163 1.00 34.86 279 PRO A CA 1
ATOM 694 C C . PRO A 1 88 ? 13.277 -2.785 23.361 1.00 34.25 279 PRO A C 1
ATOM 695 O O . PRO A 1 88 ? 12.186 -2.337 22.979 1.00 37.78 279 PRO A O 1
ATOM 699 N N . GLY A 1 89 ? 13.739 -3.975 23.045 1.00 38.69 280 GLY A N 1
ATOM 700 C CA . GLY A 1 89 ? 12.850 -5.023 22.490 1.00 38.66 280 GLY A CA 1
ATOM 701 C C . GLY A 1 89 ? 12.736 -4.891 21.001 1.00 35.94 280 GLY A C 1
ATOM 702 O O . GLY A 1 89 ? 13.463 -4.186 20.300 1.00 41.12 280 GLY A O 1
ATOM 703 N N . PHE A 1 90 ? 11.700 -5.541 20.445 1.00 35.90 281 PHE A N 1
ATOM 704 C CA . PHE A 1 90 ? 11.312 -5.470 19.079 1.00 33.42 281 PHE A CA 1
ATOM 705 C C . PHE A 1 90 ? 9.821 -5.832 19.015 1.00 35.98 281 PHE A C 1
ATOM 706 O O . PHE A 1 90 ? 9.242 -6.334 19.983 1.00 35.47 281 PHE A O 1
ATOM 714 N N . GLY A 1 91 ? 9.235 -5.462 17.902 1.00 36.70 282 GLY A N 1
ATOM 715 C CA . GLY A 1 91 ? 7.849 -5.848 17.648 1.00 37.79 282 GLY A CA 1
ATOM 716 C C . GLY A 1 91 ? 6.946 -5.321 18.751 1.00 39.91 282 GLY A C 1
ATOM 717 O O . GLY A 1 91 ? 7.109 -4.160 19.202 1.00 36.33 282 GLY A O 1
ATOM 718 N N . ASP A 1 92 ? 5.930 -6.093 19.144 1.00 36.47 283 ASP A N 1
ATOM 719 C CA . ASP A 1 92 ? 4.938 -5.637 20.092 1.00 37.51 283 ASP A CA 1
ATOM 720 C C . ASP A 1 92 ? 5.529 -5.419 21.472 1.00 39.09 283 ASP A C 1
ATOM 721 O O . ASP A 1 92 ? 5.047 -4.493 22.130 1.00 42.07 283 ASP A O 1
ATOM 726 N N . ARG A 1 93 ? 6.553 -6.144 21.843 1.00 37.19 284 ARG A N 1
ATOM 727 C CA . ARG A 1 93 ? 7.208 -5.907 23.135 1.00 38.50 284 ARG A CA 1
ATOM 728 C C . ARG A 1 93 ? 7.852 -4.485 23.202 1.00 35.81 284 ARG A C 1
ATOM 729 O O . ARG A 1 93 ? 7.809 -3.843 24.265 1.00 39.30 284 ARG A O 1
ATOM 737 N N . ARG A 1 94 ? 8.465 -4.074 22.129 1.00 31.79 285 ARG A N 1
ATOM 738 C CA . ARG A 1 94 ? 9.011 -2.719 22.062 1.00 35.05 285 ARG A CA 1
ATOM 739 C C . ARG A 1 94 ? 7.905 -1.676 22.228 1.00 36.68 285 ARG A C 1
ATOM 740 O O . ARG A 1 94 ? 8.084 -0.662 22.915 1.00 34.46 285 ARG A O 1
ATOM 748 N N . LYS A 1 95 ? 6.781 -1.849 21.492 1.00 36.21 286 LYS A N 1
ATOM 749 C CA . LYS A 1 95 ? 5.671 -0.902 21.533 1.00 35.60 286 LYS A CA 1
ATOM 750 C C . LYS A 1 95 ? 5.057 -0.839 22.918 1.00 39.78 286 LYS A C 1
ATOM 751 O O . LYS A 1 95 ? 4.805 0.271 23.453 1.00 38.35 286 LYS A O 1
ATOM 757 N N . GLU A 1 96 ? 4.942 -1.950 23.624 1.00 37.73 287 GLU A N 1
ATOM 758 C CA . GLU A 1 96 ? 4.541 -2.011 25.003 1.00 38.49 287 GLU A CA 1
ATOM 759 C C . GLU A 1 96 ? 5.427 -1.292 25.997 1.00 37.42 287 GLU A C 1
ATOM 760 O O . GLU A 1 96 ? 4.954 -0.576 26.910 1.00 36.74 287 GLU A O 1
ATOM 766 N N . MET A 1 97 ? 6.725 -1.412 25.885 1.00 33.65 288 MET A N 1
ATOM 767 C CA . MET A 1 97 ? 7.681 -0.753 26.756 1.00 31.48 288 MET A CA 1
ATOM 768 C C . MET A 1 97 ? 7.665 0.752 26.442 1.00 32.13 288 MET A C 1
ATOM 769 O O . MET A 1 97 ? 7.795 1.496 27.423 1.00 33.61 288 MET A O 1
ATOM 774 N N . LEU A 1 98 ? 7.475 1.181 25.219 1.00 29.43 289 LEU A N 1
ATOM 775 C CA . LEU A 1 98 ? 7.443 2.645 24.977 1.00 30.80 289 LEU A CA 1
ATOM 776 C C . LEU A 1 98 ? 6.175 3.219 25.639 1.00 31.52 289 LEU A C 1
ATOM 777 O O . LEU A 1 98 ? 6.262 4.306 26.181 1.00 32.47 289 LEU A O 1
ATOM 782 N N . LYS A 1 99 ? 5.047 2.510 25.548 1.00 32.64 290 LYS A N 1
ATOM 783 C CA . LYS A 1 99 ? 3.852 2.923 26.247 1.00 31.24 290 LYS A CA 1
ATOM 784 C C . LYS A 1 99 ? 4.037 3.030 27.780 1.00 32.48 290 LYS A C 1
ATOM 785 O O . LYS A 1 99 ? 3.590 4.027 28.382 1.00 32.83 290 LYS A O 1
ATOM 791 N N . ASP A 1 100 ? 4.777 2.113 28.357 1.00 32.35 291 ASP A N 1
ATOM 792 C CA . ASP A 1 100 ? 5.055 2.140 29.789 1.00 33.77 291 ASP A CA 1
ATOM 793 C C . ASP A 1 100 ? 5.902 3.329 30.147 1.00 33.41 291 ASP A C 1
ATOM 794 O O . ASP A 1 100 ? 5.608 4.027 31.108 1.00 33.44 291 ASP A O 1
ATOM 799 N N . ILE A 1 101 ? 6.962 3.598 29.343 1.00 30.60 292 ILE A N 1
ATOM 800 C CA . ILE A 1 101 ? 7.783 4.770 29.557 1.00 29.89 292 ILE A CA 1
ATOM 801 C C . ILE A 1 101 ? 7.029 6.064 29.432 1.00 31.05 292 ILE A C 1
ATOM 802 O O . ILE A 1 101 ? 7.218 6.959 30.291 1.00 33.03 292 ILE A O 1
ATOM 807 N N . ALA A 1 102 ? 6.104 6.184 28.476 1.00 30.62 293 ALA A N 1
ATOM 808 C CA . ALA A 1 102 ? 5.288 7.372 28.328 1.00 33.27 293 ALA A CA 1
ATOM 809 C C . ALA A 1 102 ? 4.385 7.591 29.560 1.00 33.27 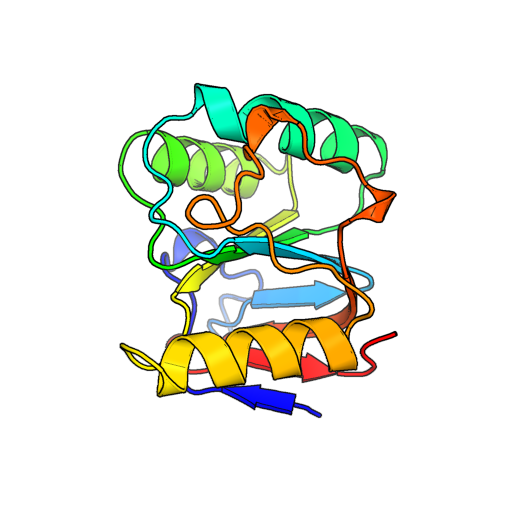293 ALA A C 1
ATOM 810 O O . ALA A 1 102 ? 4.230 8.698 30.097 1.00 33.44 293 ALA A O 1
ATOM 812 N N . ALA A 1 103 ? 3.862 6.481 30.053 1.00 34.20 294 ALA A N 1
ATOM 813 C CA . ALA A 1 103 ? 2.929 6.521 31.179 1.00 36.28 294 ALA A CA 1
ATOM 814 C C . ALA A 1 103 ? 3.644 6.974 32.444 1.00 38.31 294 ALA A C 1
ATOM 815 O O . ALA A 1 103 ? 3.132 7.795 33.208 1.00 38.57 294 ALA A O 1
ATOM 817 N N . VAL A 1 104 ? 4.804 6.458 32.708 1.00 33.16 295 VAL A N 1
ATOM 818 C CA . VAL A 1 104 ? 5.638 6.772 33.857 1.00 37.75 295 VAL A CA 1
ATOM 819 C C . VAL A 1 104 ? 6.122 8.207 33.847 1.00 39.44 295 VAL A C 1
ATOM 820 O O . VAL A 1 104 ? 6.196 8.882 34.879 1.00 39.08 295 VAL A O 1
ATOM 82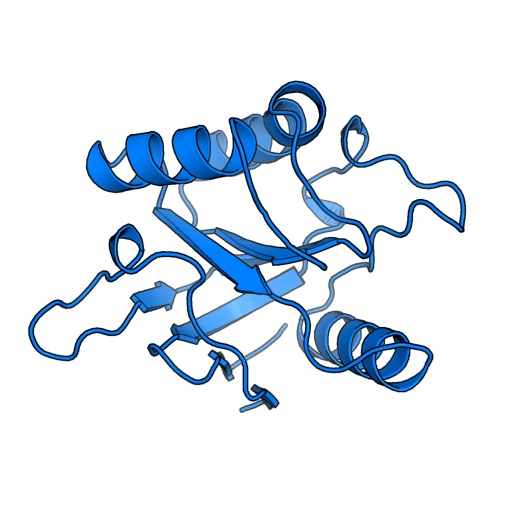4 N N . THR A 1 105 ? 6.367 8.807 32.690 1.00 33.52 296 THR A N 1
ATOM 825 C CA . THR A 1 105 ? 6.934 10.108 32.569 1.00 31.73 296 THR A CA 1
ATOM 826 C C . THR A 1 105 ? 5.924 11.177 32.131 1.00 33.36 296 THR A C 1
ATOM 827 O O . THR A 1 105 ? 6.276 12.375 32.134 1.00 34.12 296 THR A O 1
ATOM 831 N N . GLY A 1 106 ? 4.670 10.791 31.835 1.00 35.09 297 GLY A N 1
ATOM 832 C CA . GLY A 1 106 ? 3.728 11.786 31.397 1.00 37.76 297 GLY A CA 1
ATOM 833 C C . GLY A 1 106 ? 3.885 12.269 29.980 1.00 38.28 297 GLY A C 1
ATOM 834 O O . GLY A 1 106 ? 3.428 13.360 29.622 1.00 38.49 297 GLY A O 1
ATOM 835 N N . GLY A 1 107 ? 4.607 11.510 29.160 1.00 34.02 298 GLY A N 1
ATOM 836 C CA . GLY A 1 107 ? 4.932 11.899 27.792 1.00 31.77 298 GLY A CA 1
ATOM 837 C C . GLY A 1 107 ? 3.982 11.227 26.840 1.00 34.62 298 GLY A C 1
ATOM 838 O O . GLY A 1 107 ? 3.030 10.527 27.194 1.00 34.68 298 GLY A O 1
ATOM 839 N N . THR A 1 108 ? 4.243 11.513 25.554 1.00 30.34 299 THR A N 1
ATOM 840 C CA . THR A 1 108 ? 3.426 10.932 24.502 1.00 33.02 299 THR A CA 1
ATOM 841 C C . THR A 1 108 ? 4.335 10.178 23.536 1.00 36.78 299 THR A C 1
ATOM 842 O O . THR A 1 108 ? 5.362 10.776 23.135 1.00 39.83 299 THR A O 1
ATOM 846 N N . VAL A 1 109 ? 3.923 9.022 23.096 1.00 31.77 300 VAL A N 1
ATOM 847 C CA . VAL A 1 109 ? 4.729 8.283 22.152 1.00 30.44 300 VAL A CA 1
ATOM 848 C C . VAL A 1 109 ? 4.508 8.881 20.775 1.00 33.20 300 VAL A C 1
ATOM 849 O O . VAL A 1 109 ? 3.365 8.966 20.258 1.00 34.18 300 VAL A O 1
ATOM 853 N N . ILE A 1 110 ? 5.589 9.347 20.140 1.00 29.34 301 ILE A N 1
ATOM 854 C CA . ILE A 1 110 ? 5.520 9.911 18.813 1.00 29.88 301 ILE A CA 1
ATOM 855 C C . ILE A 1 110 ? 5.718 8.802 17.806 1.00 34.17 301 ILE A C 1
ATOM 856 O O . ILE A 1 110 ? 6.772 8.188 17.565 1.00 31.84 301 ILE A O 1
ATOM 861 N N . SER A 1 111 ? 4.563 8.438 17.184 1.00 33.90 302 SER A N 1
ATOM 862 C CA . SER A 1 111 ? 4.517 7.274 16.320 1.00 36.07 302 SER A CA 1
ATOM 863 C C . SER A 1 111 ? 4.212 7.667 14.872 1.00 35.44 302 SER A C 1
ATOM 864 O O . SER A 1 111 ? 3.101 8.113 14.544 1.00 34.54 302 SER A O 1
ATOM 867 N N . GLU A 1 112 ? 5.177 7.442 14.001 1.00 34.02 303 GLU A N 1
ATOM 868 C CA . GLU A 1 112 ? 4.986 7.754 12.598 1.00 38.45 303 GLU A CA 1
ATOM 869 C C . GLU A 1 112 ? 3.895 6.855 12.013 1.00 33.51 303 GLU A C 1
ATOM 870 O O . GLU A 1 112 ? 3.111 7.320 11.165 1.00 38.87 303 GLU A O 1
ATOM 876 N N . GLU A 1 113 ? 3.873 5.627 12.380 1.00 34.97 304 GLU A N 1
ATOM 877 C CA . GLU A 1 113 ? 2.852 4.725 11.813 1.00 39.72 304 GLU A CA 1
ATOM 878 C C . GLU A 1 113 ? 1.450 5.163 12.204 1.00 44.00 304 GLU A C 1
ATOM 879 O O . GLU A 1 113 ? 0.566 4.899 11.375 1.00 41.48 304 GLU A O 1
ATOM 885 N N . LEU A 1 114 ? 1.239 5.845 13.323 1.00 35.76 305 LEU A N 1
ATOM 886 C CA . LEU A 1 114 ? -0.086 6.412 13.623 1.00 35.23 305 LEU A CA 1
ATOM 887 C C . LEU A 1 114 ? -0.299 7.791 13.122 1.00 34.16 305 LEU A C 1
ATOM 888 O O . LEU A 1 114 ? -1.262 8.486 13.489 1.00 38.54 305 LEU A O 1
ATOM 893 N N . GLY A 1 115 ? 0.577 8.339 12.242 1.00 33.21 306 GLY A N 1
ATOM 894 C CA . GLY A 1 115 ? 0.512 9.607 11.672 1.00 33.66 306 GLY A CA 1
ATOM 895 C C . GLY A 1 115 ? 1.179 10.826 12.204 1.00 36.46 306 GLY A C 1
ATOM 896 O O . GLY A 1 115 ? 1.040 11.920 11.667 1.00 41.77 306 GLY A O 1
ATOM 897 N N . PHE A 1 116 ? 1.899 10.730 13.331 1.00 33.13 307 PHE A N 1
ATOM 898 C CA . PHE A 1 116 ? 2.514 11.876 13.961 1.00 35.85 307 PHE A CA 1
ATOM 899 C C . PHE A 1 116 ? 3.900 12.042 13.349 1.00 40.87 307 PHE A C 1
ATOM 900 O O . PHE A 1 116 ? 4.656 11.096 13.213 1.00 47.22 307 PHE A O 1
ATOM 915 N N . LYS A 1 117 ? 4.239 13.250 12.925 1.00 37.35 308 LYS A N 1
ATOM 916 C CA . LYS A 1 117 ? 5.560 13.540 12.399 1.00 39.46 308 LYS A CA 1
ATOM 917 C C . LYS A 1 117 ? 6.366 14.217 13.512 1.00 36.59 308 LYS A C 1
ATOM 918 O O . LYS A 1 117 ? 5.958 15.196 14.125 1.00 36.26 308 LYS A O 1
ATOM 924 N N . LEU A 1 118 ? 7.632 13.796 13.575 1.00 34.63 309 LEU A N 1
ATOM 925 C CA . LEU A 1 118 ? 8.539 14.351 14.597 1.00 32.65 309 LEU A CA 1
ATOM 926 C C . LEU A 1 118 ? 8.753 15.827 14.429 1.00 36.30 309 LEU A C 1
ATOM 927 O O . LEU A 1 118 ? 8.896 16.582 15.407 1.00 35.47 309 LEU A O 1
ATOM 932 N N . GLU A 1 119 ? 8.747 16.332 13.171 1.00 35.91 310 GLU A N 1
ATOM 933 C CA . GLU A 1 119 ? 8.951 17.768 13.007 1.00 41.80 310 GLU A CA 1
ATOM 934 C C . GLU A 1 119 ? 7.885 18.596 13.664 1.00 44.39 310 GLU A C 1
ATOM 935 O O . GLU A 1 119 ? 8.126 19.759 13.976 1.00 44.18 310 GLU A O 1
ATOM 941 N N . ASN A 1 120 ? 6.708 18.063 13.926 1.00 43.83 311 ASN A N 1
ATOM 942 C CA . ASN A 1 120 ? 5.607 18.692 14.585 1.00 40.36 311 ASN A CA 1
ATOM 943 C C . ASN A 1 120 ? 5.539 18.537 16.080 1.00 42.88 311 ASN A C 1
ATOM 944 O O . ASN A 1 120 ? 4.582 19.005 16.722 1.00 45.38 311 ASN A O 1
ATOM 949 N N . ALA A 1 121 ? 6.500 17.850 16.716 1.00 36.25 312 ALA A N 1
ATOM 950 C CA . ALA A 1 121 ? 6.420 17.707 18.158 1.00 37.37 312 ALA A CA 1
ATOM 951 C C . ALA A 1 121 ? 6.575 19.034 18.901 1.00 40.78 312 ALA A C 1
ATOM 952 O O . ALA A 1 121 ? 7.265 19.946 18.410 1.00 43.76 312 ALA A O 1
ATOM 954 N N . THR A 1 122 ? 6.012 19.109 20.072 1.00 37.87 313 THR A N 1
ATOM 955 C CA . THR A 1 122 ? 6.065 20.289 20.914 1.00 42.52 313 THR A CA 1
ATOM 956 C C . THR A 1 122 ? 6.443 19.880 22.320 1.00 39.84 313 THR A C 1
ATOM 957 O O . THR A 1 122 ? 6.438 18.700 22.639 1.00 38.32 313 THR A O 1
ATOM 961 N N . LEU A 1 123 ? 6.857 20.845 23.131 1.00 37.11 314 LEU A N 1
ATOM 962 C CA . LEU A 1 123 ? 7.267 20.557 24.494 1.00 38.60 314 LEU A CA 1
ATOM 963 C C . LEU A 1 123 ? 6.217 19.848 25.335 1.00 39.84 314 LEU A C 1
ATOM 964 O O . LEU A 1 123 ? 6.579 18.984 26.143 1.00 37.26 314 LEU A O 1
ATOM 969 N N . SER A 1 124 ? 4.941 20.104 25.037 1.00 39.27 315 SER A N 1
ATOM 970 C CA . SER A 1 124 ? 3.884 19.453 25.790 1.00 44.61 315 SER A CA 1
ATOM 971 C C . SER A 1 124 ? 3.763 17.960 25.524 1.00 44.17 315 SER A C 1
ATOM 972 O O . SER A 1 124 ? 3.217 17.250 26.348 1.00 42.82 315 SER A O 1
ATOM 975 N N . MET A 1 125 ? 4.454 17.477 24.479 1.00 40.55 316 MET A N 1
ATOM 976 C CA . MET A 1 125 ? 4.445 16.052 24.182 1.00 38.44 316 MET A CA 1
ATOM 977 C C . MET A 1 125 ? 5.558 15.303 24.888 1.00 35.50 316 MET A C 1
ATOM 978 O O . MET A 1 125 ? 5.639 14.090 24.750 1.00 35.26 316 MET A O 1
ATOM 983 N N . LEU A 1 126 ? 6.470 16.013 25.506 1.00 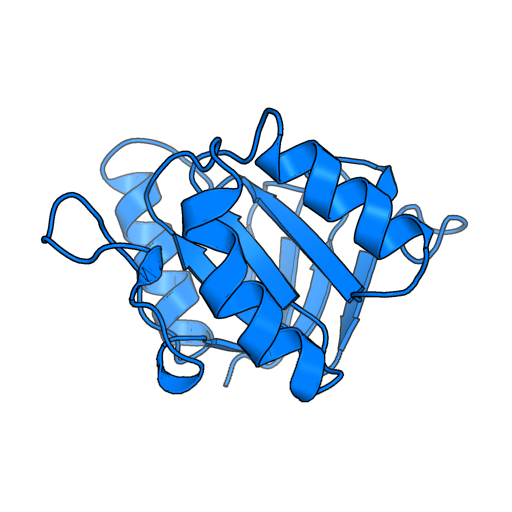31.91 317 LEU A N 1
ATOM 984 C CA . LEU A 1 126 ? 7.633 15.409 26.131 1.00 30.85 317 LEU A CA 1
ATOM 985 C C . LEU A 1 126 ? 7.291 14.916 27.544 1.00 34.63 317 LEU A C 1
ATOM 986 O O . LEU A 1 126 ? 6.492 15.580 28.249 1.00 36.85 317 LEU A O 1
ATOM 991 N N . GLY A 1 127 ? 7.869 13.801 27.958 1.00 31.75 318 GLY A N 1
ATOM 992 C CA . GLY A 1 127 ? 7.736 13.361 29.341 1.00 33.92 318 GLY A CA 1
ATOM 993 C C . GLY A 1 127 ? 8.744 14.089 30.206 1.00 32.02 318 GLY A C 1
ATOM 994 O O . GLY A 1 127 ? 9.580 14.880 29.715 1.00 31.60 318 GLY A O 1
ATOM 995 N N . ARG A 1 128 ? 8.640 13.933 31.508 1.00 31.51 319 ARG A N 1
ATOM 996 C CA . ARG A 1 128 ? 9.544 14.584 32.438 1.00 32.71 319 ARG A CA 1
ATOM 997 C C . ARG A 1 128 ? 9.923 13.589 33.495 1.00 31.15 319 ARG A C 1
ATOM 998 O O . ARG A 1 128 ? 9.093 12.733 33.872 1.00 35.78 319 ARG A O 1
ATOM 1013 N N . ALA A 1 129 ? 11.138 13.730 33.999 1.00 35.75 320 ALA A N 1
ATOM 1014 C CA . ALA A 1 129 ? 11.568 12.875 35.117 1.00 40.02 320 ALA A CA 1
ATOM 1015 C C . ALA A 1 129 ? 12.525 13.675 35.989 1.00 42.16 320 ALA A C 1
ATOM 1016 O O . ALA A 1 129 ? 13.371 14.446 35.505 1.00 38.27 320 ALA A O 1
ATOM 1018 N N . GLU A 1 130 ? 12.486 13.375 37.297 1.00 43.30 321 GLU A N 1
ATOM 1019 C CA . GLU A 1 130 ? 13.412 14.050 38.215 1.00 35.48 321 GLU A CA 1
ATOM 1020 C C . GLU A 1 130 ? 14.838 13.695 37.954 1.00 36.23 321 GLU A C 1
ATOM 1021 O O . GLU A 1 130 ? 15.726 14.535 38.055 1.00 39.96 321 GLU A O 1
ATOM 1027 N N . ARG A 1 131 ? 15.158 12.439 37.615 1.00 37.03 322 ARG A N 1
ATOM 1028 C CA . ARG A 1 131 ? 16.466 11.939 37.363 1.00 38.36 322 ARG A CA 1
ATOM 1029 C C . ARG A 1 131 ? 16.450 10.753 36.380 1.00 41.80 322 ARG A C 1
ATOM 1030 O O . ARG A 1 131 ? 15.630 9.855 36.451 1.00 41.77 322 ARG A O 1
ATOM 1038 N N . VAL A 1 132 ? 17.394 10.814 35.456 1.00 39.19 323 VAL A N 1
ATOM 1039 C CA . VAL A 1 132 ? 17.683 9.753 34.531 1.00 37.51 323 VAL A CA 1
ATOM 1040 C C . VAL A 1 132 ? 19.122 9.363 34.695 1.00 33.93 323 VAL A C 1
ATOM 1041 O O . VAL A 1 132 ? 20.057 10.169 34.631 1.00 39.80 323 VAL A O 1
ATOM 1045 N N . ARG A 1 133 ? 19.417 8.097 34.855 1.00 32.47 324 ARG A N 1
ATOM 1046 C CA . ARG A 1 133 ? 20.779 7.616 34.936 1.00 34.20 324 ARG A CA 1
ATOM 1047 C C . ARG A 1 133 ? 20.959 6.599 33.864 1.00 33.09 324 ARG A C 1
ATOM 1048 O O . ARG A 1 133 ? 20.211 5.618 33.740 1.00 37.23 324 ARG A O 1
ATOM 1056 N N . ILE A 1 134 ? 22.011 6.738 33.091 1.00 32.53 325 ILE A N 1
ATOM 1057 C CA . ILE A 1 134 ? 22.277 5.897 31.927 1.00 30.19 325 ILE A CA 1
ATOM 1058 C C . ILE A 1 134 ? 23.682 5.383 32.019 1.00 32.06 325 ILE A C 1
ATOM 1059 O O . ILE A 1 134 ? 24.616 6.126 32.231 1.00 36.48 325 ILE A O 1
ATOM 1064 N N . THR A 1 135 ? 23.853 4.073 31.840 1.00 34.01 326 THR A N 1
ATOM 1065 C CA . THR A 1 135 ? 25.146 3.431 31.812 1.00 38.08 326 THR A CA 1
ATOM 1066 C C . THR A 1 135 ? 25.391 2.922 30.440 1.00 41.47 326 THR A C 1
ATOM 1067 O O . THR A 1 135 ? 24.494 3.115 29.548 1.00 39.15 326 THR A O 1
ATOM 1071 N N . LYS A 1 136 ? 26.432 2.114 30.204 1.00 34.85 327 LYS A N 1
ATOM 1072 C CA . LYS A 1 136 ? 26.620 1.545 28.889 1.00 35.72 327 LYS A CA 1
ATOM 1073 C C . LYS A 1 136 ? 25.546 0.513 28.630 1.00 34.73 327 LYS A C 1
ATOM 1074 O O . LYS A 1 136 ? 25.284 0.164 27.477 1.00 40.31 327 LYS A O 1
ATOM 1080 N N . ASP A 1 137 ? 24.950 -0.026 29.709 1.00 39.03 328 ASP A N 1
ATOM 1081 C CA . ASP A 1 137 ? 24.028 -1.123 29.545 1.00 37.77 328 ASP A CA 1
ATOM 1082 C C . ASP A 1 137 ? 22.578 -0.894 29.940 1.00 35.13 328 ASP A C 1
ATOM 1083 O O . ASP A 1 137 ? 21.801 -1.758 29.517 1.00 37.06 328 ASP A O 1
ATOM 1088 N N . GLU A 1 138 ? 22.218 0.094 30.725 1.00 31.97 329 GLU A N 1
ATOM 1089 C CA . GLU A 1 138 ? 20.864 0.260 31.155 1.00 34.05 329 GLU A CA 1
ATOM 1090 C C . GLU A 1 138 ? 20.503 1.730 31.343 1.00 35.77 329 GLU A C 1
ATOM 1091 O O . GLU A 1 138 ? 21.409 2.569 31.456 1.00 37.38 329 GLU A O 1
ATOM 1097 N N . THR A 1 139 ? 19.221 2.010 31.424 1.00 32.40 330 THR A N 1
ATOM 1098 C CA . THR A 1 139 ? 18.671 3.289 31.683 1.00 30.58 330 THR A CA 1
ATOM 1099 C C . THR A 1 139 ? 17.737 3.185 32.880 1.00 35.12 330 THR A C 1
ATOM 1100 O O . THR A 1 139 ? 16.930 2.256 32.804 1.00 34.86 330 THR A O 1
ATOM 1104 N N . THR A 1 140 ? 17.865 4.045 33.847 1.00 32.05 331 THR A N 1
ATOM 1105 C CA . THR A 1 140 ? 16.916 4.184 34.918 1.00 33.82 331 THR A CA 1
ATOM 1106 C C . THR A 1 140 ? 16.241 5.533 35.006 1.00 35.01 331 THR A C 1
ATOM 1107 O O . THR A 1 140 ? 16.933 6.542 34.862 1.00 37.35 331 THR A O 1
ATOM 1111 N N . ILE A 1 141 ? 14.935 5.510 35.076 1.00 35.11 332 ILE A N 1
ATOM 1112 C CA . ILE A 1 141 ? 14.104 6.685 35.132 1.00 36.85 332 ILE A CA 1
ATOM 1113 C C . ILE A 1 141 ? 13.507 6.782 36.552 1.00 42.75 332 ILE A C 1
ATOM 1114 O O . ILE A 1 141 ? 12.723 5.891 36.905 1.00 40.56 332 ILE A O 1
ATOM 1119 N N . VAL A 1 142 ? 13.912 7.851 37.211 1.00 40.53 333 VAL A N 1
ATOM 1120 C CA . VAL A 1 142 ? 13.487 8.018 38.609 1.00 43.00 333 VAL A CA 1
ATOM 1121 C C . VAL A 1 142 ? 12.647 9.260 38.764 1.00 48.19 333 VAL A C 1
ATOM 1122 O O . VAL A 1 142 ? 12.907 10.338 38.202 1.00 48.08 333 VAL A O 1
ATOM 1126 N N . GLY A 1 143 ? 11.544 9.142 39.501 1.00 48.86 334 GLY A N 1
ATOM 1127 C CA . GLY A 1 143 ? 10.624 10.234 39.674 1.00 46.65 334 GLY A CA 1
ATOM 1128 C C . GLY A 1 143 ? 9.996 10.722 38.378 1.00 47.15 334 GLY A C 1
ATOM 1129 O O . GLY A 1 143 ? 9.946 11.930 38.157 1.00 49.63 334 GLY A O 1
ATOM 1130 N N . GLY A 1 144 ? 9.532 9.805 37.551 1.00 41.24 335 GLY A N 1
ATOM 1131 C CA . GLY A 1 144 ? 8.804 10.134 36.346 1.00 45.74 335 GLY A CA 1
ATOM 1132 C C . GLY A 1 144 ? 7.669 11.061 36.802 1.00 50.43 335 GLY A C 1
ATOM 1133 O O . GLY A 1 144 ? 7.308 10.944 37.969 1.00 55.82 335 GLY A O 1
ATOM 1134 N N . LYS A 1 145 ? 7.191 11.944 35.957 1.00 48.51 336 LYS A N 1
ATOM 1135 C CA . LYS A 1 145 ? 6.092 12.804 36.378 1.00 53.92 336 LYS A CA 1
ATOM 1136 C C . LYS A 1 145 ? 4.742 12.481 35.779 1.00 55.85 336 LYS A C 1
ATOM 1137 O O . LYS A 1 145 ? 4.342 11.361 35.391 1.00 55.02 336 LYS A O 1
#

Solvent-accessible surface area: 7332 Å² total; per-residue (Å²): 99,52,80,3,106,77,10,22,44,9,74,121,2,13,72,45,103,158,73,100,29,0,44,6,112,53,0,14,1,0,2,1,28,50,95,0,50,84,18,182,28,2,66,47,0,9,120,50,0,51,161,50,71,75,18,0,0,1,0,0,55,20,3,72,51,111,0,40,59,26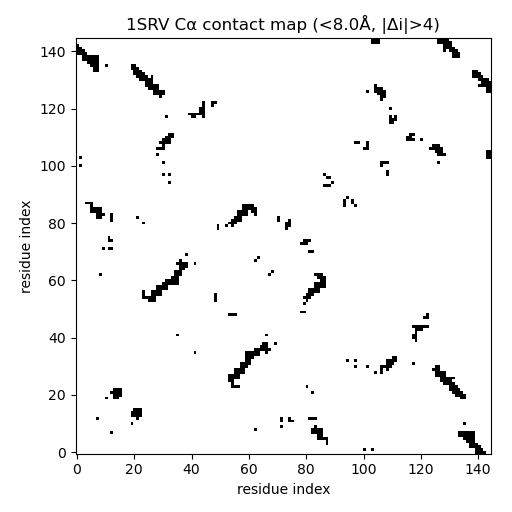,0,24,85,36,46,105,182,67,86,17,62,5,0,0,0,77,4,9,41,155,44,104,177,35,70,86,55,0,128,69,0,11,80,56,2,51,16,62,36,3,5,82,121,154,61,61,113,2,88,97,2,59,61,101,27,7,0,103,1,112,106,0,78,0,25,1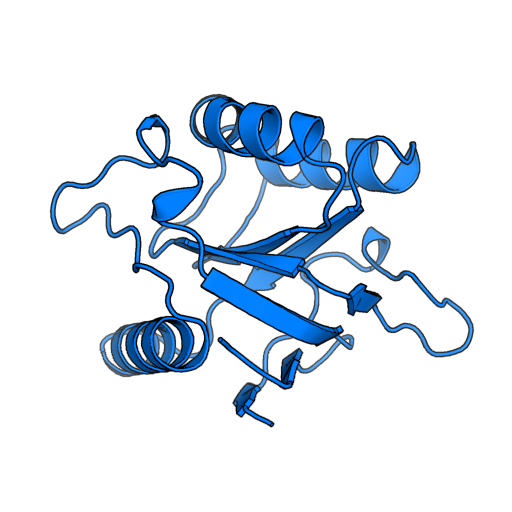48,88,44,0,24,2,65,32,28,121

Organism: Thermus thermophilus (NCBI:txid274)

Secondary structure (DSSP, 8-state):
-EEES--BS-GGG-SBTTTTBEEEEEEEEEEESSEE--HHHHHHHHHHHHTTT--EEEEESEE-HHHHHHHHHHHHTTS--EEEEEPPSSHHHHHHHHHHHHHHHT--EE-TTTT--GGG--GGG-EEEEEEEE-SS-EEEEEE-

Nearest PDB structures (foldseek):
  1srv-assembly1_A  TM=1.007E+00  e=6.466E-33  Thermus thermophilus
  1dkd-assembly1_A  TM=9.955E-01  e=1.961E-26  Escherichia coli
  1fy9-assembly1_A  TM=9.749E-01  e=6.663E-27  Escherichia coli
  3osx-assembly1_A  TM=9.775E-01  e=9.596E-26  Xenorhabdus nematophila
  3m6c-assembly1_A  TM=9.824E-01  e=4.620E-24  Mycobacterium tuberculosis H37Rv

Foldseek 3Di:
DDKDWKFFPDLLLPPDPVQSKHKFFFEWEAAEEAEAADQVLQVQAVVQVLVVQGAYEYEYQYYDHPRVVVVSVCCVVVSHNYTYIYQDDDDVVSVVVSVVVCVQFVAAYQYVVVPHGSSPDDSNRIGTARMWMGHNTMIDGHRRD

Sequence (145 aa):
GYQFDKGYISPYFVTNPETMEAVLEDAFILIVEKKVSNVRELLPILEQVAQTGKPLLIIAEDVEGEALATLVVNKLRGTLSVAAVKAPGFGDRRKEMLKDIAAVTGGTVISEELGFKLENATLSMLGRAERVRITKDETTIVGGK

B-factor: mean 42.95, std 13.7, range [22.3, 103.01]

InterPro domains:
  IPR001844 Chaperonin Cpn60/GroEL [PTHR45633] (1-144)
  IPR002423 Chaperonin Cpn60/GroEL/TCP-1 family [PF00118] (41-144)
  IPR027409 GroEL-like apical domain superfamily [G3DSA:3.50.7.10] (1-145)
  IPR027409 GroEL-like apical domain superfamily [SSF52029] (1-144)